Protein AF-A0A0H3I326-F1 (afdb_monomer_lite)

pLDDT: mean 74.49, std 17.17, range [36.66, 93.69]

Organism: Pectobacterium parmentieri (NCBI:txid1905730)

Secondary structure (DSSP, 8-state):
------------PPPPEEEPPHHHHHHHHTGGGGGGS-HHHHHHHHHHHHHHHHS--EEESHHHHHHHHT-SSS---HHHHHHHHHHHHHHHHHHH-TTTBSS-HHHHHHHHHHHS-TTS-GGGHHHHHHHHHHHHHHHHHHTS--SSPPPP-

Structure (mmCIF, N/CA/C/O backbone):
data_AF-A0A0H3I326-F1
#
_entry.id   AF-A0A0H3I326-F1
#
loop_
_atom_site.group_PDB
_atom_site.id
_atom_site.type_symbol
_atom_site.label_atom_id
_atom_site.label_alt_id
_atom_site.label_comp_id
_atom_site.label_asym_id
_atom_site.label_entity_id
_atom_site.label_seq_id
_atom_site.pdbx_PDB_ins_code
_atom_site.Cartn_x
_atom_site.Cartn_y
_atom_site.Cartn_z
_atom_site.occupancy
_atom_site.B_iso_or_equiv
_atom_site.auth_seq_id
_atom_site.auth_comp_id
_atom_site.auth_asym_id
_atom_site.auth_atom_id
_atom_site.pdbx_PDB_model_num
ATOM 1 N N . MET A 1 1 ? -55.275 8.282 -4.262 1.00 48.12 1 MET A N 1
ATOM 2 C CA . MET A 1 1 ? -54.149 7.393 -3.901 1.00 48.12 1 MET A CA 1
ATOM 3 C C . MET A 1 1 ? -54.121 6.250 -4.900 1.00 48.12 1 MET A C 1
ATOM 5 O O . MET A 1 1 ? -55.183 5.712 -5.186 1.00 48.12 1 MET A O 1
ATOM 9 N N . PRO A 1 2 ? -52.964 6.011 -5.528 1.00 40.78 2 PRO A N 1
ATOM 10 C CA . PRO A 1 2 ? -52.081 4.961 -5.030 1.00 40.78 2 PRO A CA 1
ATOM 11 C C . PRO A 1 2 ? -50.661 5.479 -4.768 1.00 40.78 2 PRO A C 1
ATOM 13 O O . PRO A 1 2 ? -50.150 6.353 -5.468 1.00 40.78 2 PRO A O 1
ATOM 16 N N . SER A 1 3 ? -50.063 4.958 -3.703 1.00 46.06 3 SER A N 1
ATOM 17 C CA . SER A 1 3 ? -48.690 5.180 -3.264 1.00 46.06 3 SER A CA 1
ATOM 18 C C . SER A 1 3 ? -47.714 4.611 -4.290 1.00 46.06 3 SER A C 1
ATOM 20 O O . SER A 1 3 ? -47.563 3.402 -4.446 1.00 46.06 3 SER A O 1
ATOM 22 N N . ASN A 1 4 ? -47.046 5.513 -5.004 1.00 43.56 4 ASN A N 1
ATOM 23 C CA . ASN A 1 4 ? -45.909 5.202 -5.859 1.00 43.56 4 ASN A CA 1
ATOM 24 C C . ASN A 1 4 ? -44.658 5.109 -4.971 1.00 43.56 4 ASN A C 1
ATOM 26 O O . ASN A 1 4 ? -43.776 5.965 -5.038 1.00 43.56 4 ASN A O 1
ATOM 30 N N . ASP A 1 5 ? -44.587 4.076 -4.127 1.00 43.69 5 ASP A N 1
ATOM 31 C CA . ASP A 1 5 ? -43.340 3.675 -3.469 1.00 43.69 5 ASP A CA 1
ATOM 32 C C . ASP A 1 5 ? -42.422 3.073 -4.534 1.00 43.69 5 ASP A C 1
ATOM 34 O O . ASP A 1 5 ? -42.255 1.861 -4.695 1.00 43.69 5 ASP A O 1
ATOM 38 N N . ARG A 1 6 ? -41.849 3.968 -5.342 1.00 44.53 6 ARG A N 1
ATOM 39 C CA . ARG A 1 6 ? -40.716 3.663 -6.196 1.00 44.53 6 ARG A CA 1
ATOM 40 C C . ARG A 1 6 ? -39.591 3.259 -5.265 1.00 44.53 6 ARG A C 1
ATOM 42 O O . ARG A 1 6 ? -38.954 4.115 -4.669 1.00 44.53 6 ARG A O 1
ATOM 49 N N . ASN A 1 7 ? -39.393 1.949 -5.173 1.00 43.44 7 ASN A N 1
ATOM 50 C CA . ASN A 1 7 ? -38.146 1.253 -4.890 1.00 43.44 7 ASN A CA 1
ATOM 51 C C . ASN A 1 7 ? -36.938 2.133 -5.270 1.00 43.44 7 ASN A C 1
ATOM 53 O O . ASN A 1 7 ? -36.434 2.080 -6.397 1.00 43.44 7 ASN A O 1
ATOM 57 N N . ILE A 1 8 ? -36.492 2.986 -4.344 1.00 47.84 8 ILE A N 1
ATOM 58 C CA . ILE A 1 8 ? -35.212 3.666 -4.460 1.00 47.84 8 ILE A CA 1
ATOM 59 C C . ILE A 1 8 ? -34.222 2.542 -4.221 1.00 47.84 8 ILE A C 1
ATOM 61 O O . ILE A 1 8 ? -33.950 2.166 -3.084 1.00 47.84 8 ILE A O 1
ATOM 65 N N . LYS A 1 9 ? -33.749 1.930 -5.312 1.00 42.34 9 LYS A N 1
ATOM 66 C CA . LYS A 1 9 ? -32.541 1.113 -5.287 1.00 42.34 9 LYS A CA 1
ATOM 67 C C . LYS A 1 9 ? -31.522 1.944 -4.518 1.00 42.34 9 LYS A C 1
ATOM 69 O O . LYS A 1 9 ? -31.109 2.981 -5.033 1.00 42.34 9 LYS A O 1
ATOM 74 N N . ASN A 1 10 ? -31.179 1.526 -3.299 1.00 41.28 10 ASN A N 1
ATOM 75 C CA . ASN A 1 10 ? -30.030 2.043 -2.570 1.00 41.28 10 ASN A CA 1
ATOM 76 C C . ASN A 1 10 ? -28.830 1.828 -3.492 1.00 41.28 10 ASN A C 1
ATOM 78 O O . ASN A 1 10 ? -28.252 0.744 -3.549 1.00 41.28 10 ASN A O 1
ATOM 82 N N . GLN A 1 11 ? -28.528 2.833 -4.311 1.00 46.00 11 GLN A N 1
ATOM 83 C CA . GLN A 1 11 ? -27.289 2.907 -5.049 1.00 46.00 11 GLN A CA 1
ATOM 84 C C . GLN A 1 11 ? -26.238 3.055 -3.961 1.00 46.00 11 GLN A C 1
ATOM 86 O O . GLN A 1 11 ? -26.090 4.127 -3.382 1.00 46.00 11 GLN A O 1
ATOM 91 N N . TYR A 1 12 ? -25.604 1.941 -3.599 1.00 53.94 12 TYR A N 1
ATOM 92 C CA . TYR A 1 12 ? -24.455 1.947 -2.711 1.00 53.94 12 TYR A CA 1
ATOM 93 C C . TYR A 1 12 ? -23.429 2.882 -3.342 1.00 53.94 12 TYR A C 1
ATOM 95 O O . TYR A 1 12 ? -22.811 2.540 -4.351 1.00 53.94 12 TYR A O 1
ATOM 103 N N . LEU A 1 13 ? -23.314 4.093 -2.796 1.00 56.84 13 LEU A N 1
ATOM 104 C CA . LEU A 1 13 ? -22.282 5.024 -3.215 1.00 56.84 13 LEU A CA 1
ATOM 105 C C . LEU A 1 13 ? -20.934 4.312 -3.031 1.00 56.84 13 LEU A C 1
ATOM 107 O O . LEU A 1 13 ? -20.718 3.699 -1.978 1.00 56.84 13 LEU A O 1
ATOM 111 N N . PRO A 1 14 ? -20.051 4.330 -4.045 1.00 68.75 14 PRO A N 1
ATOM 112 C CA . PRO A 1 14 ? -18.740 3.720 -3.917 1.00 68.75 14 PRO A CA 1
ATOM 113 C C . PRO A 1 14 ? -18.020 4.333 -2.715 1.00 68.75 14 PRO A C 1
ATOM 115 O O . PRO A 1 14 ? -17.986 5.555 -2.552 1.00 68.75 14 PRO A O 1
ATOM 118 N N . ARG A 1 15 ? -17.475 3.471 -1.851 1.00 82.00 15 ARG A N 1
ATOM 119 C CA . ARG A 1 15 ? -16.672 3.910 -0.708 1.00 82.00 15 ARG A CA 1
ATOM 120 C C . ARG A 1 15 ? -15.483 4.733 -1.220 1.00 82.00 15 ARG A C 1
ATOM 122 O O . ARG A 1 15 ? -14.804 4.248 -2.129 1.00 82.00 15 ARG A O 1
ATOM 129 N N . PRO A 1 16 ? -15.208 5.924 -0.662 1.00 86.38 16 PRO A N 1
ATOM 130 C CA . PRO A 1 16 ? -14.030 6.703 -1.025 1.00 86.38 16 PRO A CA 1
ATOM 131 C C . PRO A 1 16 ? -12.743 5.884 -0.873 1.00 86.38 16 PRO A C 1
ATOM 133 O O . PRO A 1 16 ? -12.598 5.114 0.081 1.00 86.38 16 PRO A O 1
ATOM 136 N N . ILE A 1 17 ? -11.819 6.068 -1.818 1.00 87.81 17 ILE A N 1
ATOM 137 C CA . ILE A 1 17 ? -10.507 5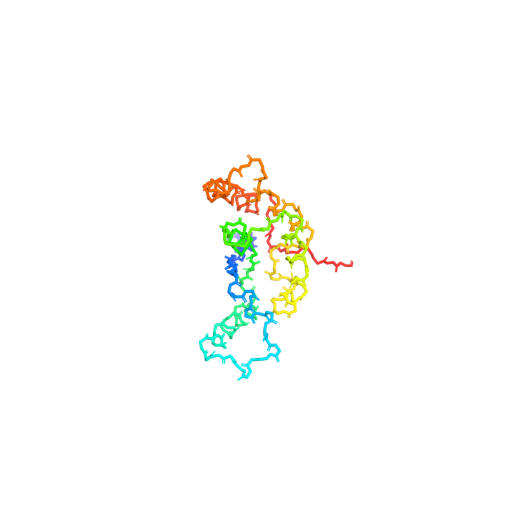.417 -1.829 1.00 87.81 17 ILE A CA 1
ATOM 138 C C . ILE A 1 17 ? -9.478 6.372 -1.225 1.00 87.81 17 ILE A C 1
ATOM 140 O O . ILE A 1 17 ? -9.334 7.511 -1.664 1.00 87.81 17 ILE A O 1
ATOM 144 N N . VAL A 1 18 ? -8.760 5.883 -0.224 1.00 90.00 18 VAL A N 1
ATOM 145 C CA . VAL A 1 18 ? -7.628 6.533 0.426 1.00 90.00 18 VAL A CA 1
ATOM 146 C C . VAL A 1 18 ? -6.363 5.956 -0.186 1.00 90.00 18 VAL A C 1
ATOM 148 O O . VAL A 1 18 ? -6.165 4.741 -0.190 1.00 90.00 18 VAL A O 1
ATOM 151 N N . LEU A 1 19 ? -5.510 6.823 -0.717 1.00 90.94 19 LEU A N 1
ATOM 152 C CA . LEU A 1 19 ? -4.221 6.416 -1.257 1.00 90.94 19 LEU A CA 1
ATOM 153 C C . LEU A 1 19 ? -3.205 6.311 -0.117 1.00 90.94 19 LEU A C 1
ATOM 155 O O . LEU A 1 19 ? -3.052 7.253 0.659 1.00 90.94 19 LEU A O 1
ATOM 159 N N . LEU A 1 20 ? -2.535 5.167 -0.009 1.00 91.81 20 LEU A N 1
ATOM 160 C CA . LEU A 1 20 ? -1.484 4.945 0.979 1.00 91.81 20 LEU A CA 1
ATOM 161 C C . LEU A 1 20 ? -0.138 5.374 0.401 1.00 91.81 20 LEU A C 1
ATOM 163 O O . LEU A 1 20 ? 0.255 4.895 -0.663 1.00 91.81 20 LEU A O 1
ATOM 167 N N . ASP A 1 21 ? 0.551 6.256 1.117 1.00 89.19 21 ASP A N 1
ATOM 168 C CA . ASP A 1 21 ? 1.935 6.635 0.833 1.00 89.19 21 ASP A CA 1
ATOM 169 C C . ASP A 1 21 ? 2.927 5.590 1.392 1.00 89.19 21 ASP A C 1
ATOM 171 O O . ASP A 1 21 ? 2.590 4.747 2.238 1.00 89.19 21 ASP A O 1
ATOM 175 N N . ILE A 1 22 ? 4.171 5.623 0.910 1.00 88.31 22 ILE A N 1
ATOM 176 C CA . ILE A 1 22 ? 5.225 4.680 1.306 1.00 88.31 22 ILE A CA 1
ATOM 177 C C . ILE A 1 22 ? 5.578 4.781 2.800 1.00 88.31 22 ILE A C 1
ATOM 179 O O . ILE A 1 22 ? 5.957 3.784 3.428 1.00 88.31 22 ILE A O 1
ATOM 183 N N . CYS A 1 23 ? 5.416 5.962 3.402 1.00 87.81 23 CYS A N 1
ATOM 184 C CA . CYS A 1 23 ? 5.671 6.193 4.822 1.00 87.81 23 CYS A CA 1
ATOM 185 C C . CYS A 1 23 ? 4.639 5.466 5.691 1.00 87.81 23 CYS A C 1
ATOM 187 O O . CYS A 1 23 ? 5.015 4.786 6.646 1.00 87.81 23 CYS A O 1
ATOM 189 N N . ILE A 1 24 ? 3.355 5.536 5.336 1.00 88.44 24 ILE A N 1
ATOM 190 C CA . ILE A 1 24 ? 2.264 4.833 6.012 1.00 88.44 24 ILE A CA 1
ATOM 191 C C . ILE A 1 24 ? 2.470 3.322 5.914 1.00 88.44 24 ILE A C 1
ATOM 193 O O . ILE A 1 24 ? 2.348 2.639 6.930 1.00 88.44 24 ILE A O 1
ATOM 197 N N . ILE A 1 25 ? 2.846 2.792 4.743 1.00 89.69 25 ILE A N 1
ATOM 198 C CA . ILE A 1 25 ? 3.163 1.360 4.608 1.00 89.69 25 ILE A CA 1
ATOM 199 C C . ILE A 1 25 ? 4.311 0.975 5.548 1.00 89.69 25 ILE A C 1
ATOM 201 O O . ILE A 1 25 ? 4.203 0.001 6.291 1.00 89.69 25 ILE A O 1
ATOM 205 N N . SER A 1 26 ? 5.385 1.768 5.583 1.00 88.88 26 SER A N 1
ATOM 206 C CA . SER A 1 26 ? 6.507 1.550 6.505 1.00 88.88 26 SER A CA 1
ATOM 207 C C . SER A 1 26 ? 6.069 1.573 7.977 1.00 88.88 26 SER A C 1
ATOM 209 O O . SER A 1 26 ? 6.519 0.753 8.783 1.00 88.88 26 SER A O 1
ATOM 211 N N . HIS A 1 27 ? 5.145 2.466 8.340 1.00 89.19 27 HIS A N 1
ATOM 212 C CA . HIS A 1 27 ? 4.586 2.537 9.687 1.00 89.19 27 HIS A CA 1
ATOM 213 C C . HIS A 1 27 ? 3.762 1.296 10.038 1.00 89.19 27 HIS A C 1
ATOM 215 O O . HIS A 1 27 ? 4.009 0.710 11.094 1.00 89.19 27 HIS A O 1
ATOM 221 N N . ILE A 1 28 ? 2.876 0.847 9.141 1.00 88.62 28 ILE A N 1
ATOM 222 C CA . ILE A 1 28 ? 2.079 -0.381 9.301 1.00 88.62 28 ILE A CA 1
ATOM 223 C C . ILE A 1 28 ? 2.993 -1.593 9.519 1.00 88.62 28 ILE A C 1
ATOM 225 O O . ILE A 1 28 ? 2.791 -2.363 10.453 1.00 88.62 28 ILE A O 1
ATOM 229 N N . LYS A 1 29 ? 4.062 -1.727 8.730 1.00 86.75 29 LYS A N 1
ATOM 230 C CA . LYS A 1 29 ? 5.043 -2.818 8.882 1.00 86.75 29 LYS A CA 1
ATOM 231 C C . LYS A 1 29 ? 5.764 -2.803 10.233 1.00 86.75 29 LYS A C 1
ATOM 233 O O . LYS A 1 29 ? 6.282 -3.819 10.685 1.00 86.75 29 LYS A O 1
ATOM 238 N N . SER A 1 30 ? 5.821 -1.644 10.888 1.00 81.06 30 SER A N 1
ATOM 239 C CA . SER A 1 30 ? 6.524 -1.454 12.160 1.00 81.06 30 SER A CA 1
ATOM 240 C C . SER A 1 30 ? 5.635 -1.553 13.404 1.00 81.06 30 SER A C 1
ATOM 242 O O . SER A 1 30 ? 6.116 -1.288 14.508 1.00 81.06 30 SER A O 1
ATOM 244 N N . ILE A 1 31 ? 4.364 -1.944 13.251 1.00 74.75 31 ILE A N 1
ATOM 245 C CA . ILE A 1 31 ? 3.364 -1.892 14.328 1.00 74.75 31 ILE A CA 1
ATOM 246 C C . ILE A 1 31 ? 3.713 -2.764 15.542 1.00 74.75 31 ILE A C 1
ATOM 248 O O . ILE A 1 31 ? 3.361 -2.422 16.665 1.00 74.75 31 ILE A O 1
ATOM 252 N N . GLY A 1 32 ? 4.480 -3.841 15.346 1.00 70.75 32 GLY A N 1
ATOM 253 C CA . GLY A 1 32 ? 4.951 -4.697 16.439 1.00 70.75 32 GLY A CA 1
ATOM 254 C C . GLY A 1 32 ? 5.914 -4.015 17.424 1.00 70.75 32 GLY A C 1
ATOM 255 O O . GLY A 1 32 ? 6.114 -4.541 18.510 1.00 70.75 32 GLY A O 1
ATOM 256 N N . ASN A 1 33 ? 6.476 -2.846 17.078 1.00 74.62 33 ASN A N 1
ATOM 257 C CA . ASN A 1 33 ? 7.465 -2.108 17.881 1.00 74.62 33 ASN A CA 1
ATOM 258 C C . ASN A 1 33 ? 7.027 -0.657 18.181 1.00 74.62 33 ASN A C 1
ATOM 260 O O . ASN A 1 33 ? 7.862 0.254 18.247 1.00 74.62 33 ASN A O 1
ATOM 264 N N . LEU A 1 34 ? 5.717 -0.425 18.330 1.00 66.50 34 LEU A N 1
ATOM 265 C CA . LEU A 1 34 ? 5.107 0.901 18.520 1.00 66.50 34 LEU A CA 1
ATOM 266 C C . LEU A 1 34 ? 5.684 1.704 19.694 1.00 66.50 34 LEU A C 1
ATOM 268 O O . LEU A 1 34 ? 5.805 2.918 19.574 1.00 66.50 34 LEU A O 1
ATOM 272 N N . GLU A 1 35 ? 6.107 1.048 20.779 1.00 64.94 35 GLU A N 1
ATOM 273 C CA . GLU A 1 35 ? 6.686 1.709 21.965 1.00 64.94 35 GLU A CA 1
ATOM 274 C C . GLU A 1 35 ? 7.949 2.531 21.650 1.00 64.94 35 GLU A C 1
ATOM 276 O O . GLU A 1 35 ? 8.301 3.449 22.384 1.00 64.94 35 GLU A O 1
ATOM 281 N N . SER A 1 36 ? 8.619 2.235 20.531 1.00 68.00 36 SER A N 1
ATOM 282 C CA . SER A 1 36 ? 9.811 2.958 20.068 1.00 68.00 36 SER A CA 1
ATOM 283 C C . SER A 1 36 ? 9.515 4.084 19.063 1.00 68.00 36 SER A C 1
ATOM 285 O O . SER A 1 36 ? 10.438 4.731 18.565 1.00 68.00 36 SER A O 1
ATOM 287 N N . LYS A 1 37 ? 8.242 4.307 18.708 1.00 72.25 37 LYS A N 1
ATOM 288 C CA . LYS A 1 37 ? 7.822 5.254 17.665 1.00 72.25 37 LYS A CA 1
ATOM 289 C C . LYS A 1 37 ? 7.344 6.570 18.282 1.00 72.25 37 LYS A C 1
ATOM 291 O O . LYS A 1 37 ? 6.725 6.590 19.336 1.00 72.25 37 LYS A O 1
ATOM 296 N N . GLY A 1 38 ? 7.627 7.687 17.609 1.00 81.62 38 GLY A N 1
ATOM 297 C CA . GLY A 1 38 ? 7.187 9.010 18.063 1.00 81.62 38 GLY A CA 1
ATOM 298 C C . GLY A 1 38 ? 5.662 9.166 18.037 1.00 81.62 38 GLY A C 1
ATOM 299 O O . GLY A 1 38 ? 4.994 8.584 17.182 1.00 81.62 38 GLY A O 1
ATOM 300 N N . GLU A 1 39 ? 5.124 10.009 18.924 1.00 85.75 39 GLU A N 1
ATOM 301 C CA . GLU A 1 39 ? 3.677 10.241 19.103 1.00 85.75 39 GLU A CA 1
ATOM 302 C C . GLU A 1 39 ? 2.936 10.555 17.794 1.00 85.75 39 GLU A C 1
ATOM 304 O O . GLU A 1 39 ? 1.814 10.103 17.585 1.00 85.75 39 GLU A O 1
ATOM 309 N N . ALA A 1 40 ? 3.578 11.279 16.872 1.00 85.06 40 ALA A N 1
ATOM 310 C CA . ALA A 1 40 ? 2.995 11.617 15.575 1.00 85.06 40 ALA A CA 1
ATOM 311 C C . ALA A 1 40 ? 2.699 10.383 14.699 1.00 85.06 40 ALA A C 1
ATOM 313 O O . ALA A 1 40 ? 1.690 10.356 13.996 1.00 85.06 40 ALA A O 1
ATOM 314 N N . ILE A 1 41 ? 3.558 9.358 14.747 1.00 85.69 41 ILE A N 1
ATOM 315 C CA . ILE A 1 41 ? 3.375 8.110 13.988 1.00 85.69 41 ILE A CA 1
ATOM 316 C C . ILE A 1 41 ? 2.241 7.295 14.605 1.00 85.69 41 ILE A C 1
ATOM 318 O O . ILE A 1 41 ? 1.387 6.793 13.878 1.00 85.69 41 ILE A O 1
ATOM 322 N N . ILE A 1 42 ? 2.222 7.204 15.938 1.00 86.38 42 ILE A N 1
ATOM 323 C CA . ILE A 1 42 ? 1.177 6.499 16.688 1.00 86.38 42 ILE A CA 1
ATOM 324 C C . ILE A 1 42 ? -0.183 7.115 16.360 1.00 86.38 42 ILE A C 1
ATOM 326 O O . ILE A 1 42 ? -1.067 6.416 15.876 1.00 86.38 42 ILE A O 1
ATOM 330 N N . LYS A 1 43 ? -0.303 8.443 16.477 1.00 88.94 43 LYS A N 1
ATOM 331 C CA . LYS A 1 43 ? -1.535 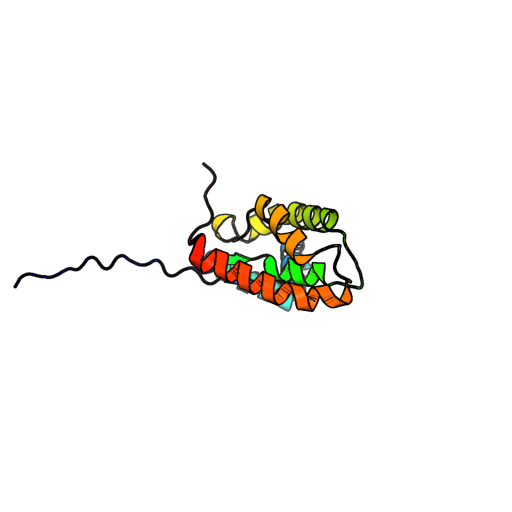9.167 16.153 1.00 88.94 43 LYS A CA 1
ATOM 332 C C . LYS A 1 43 ? -2.012 8.902 14.723 1.00 88.94 43 LYS A C 1
ATOM 334 O O . LYS A 1 43 ? -3.197 8.688 14.500 1.00 88.94 43 LYS A O 1
ATOM 339 N N . ARG A 1 44 ? -1.102 8.894 13.743 1.00 87.75 44 ARG A N 1
ATOM 340 C CA . ARG A 1 44 ? -1.464 8.653 12.338 1.00 87.75 44 ARG A CA 1
ATOM 341 C C . ARG A 1 44 ? -1.920 7.212 12.088 1.00 87.75 44 ARG A C 1
ATOM 343 O O . ARG A 1 44 ? -2.817 6.993 11.278 1.00 87.75 44 ARG A O 1
ATOM 350 N N . LEU A 1 45 ? -1.333 6.235 12.779 1.00 90.12 45 LEU A N 1
ATOM 351 C CA . LEU A 1 45 ? -1.797 4.845 12.741 1.00 90.12 45 LEU A CA 1
ATOM 352 C C . LEU A 1 45 ? -3.149 4.673 13.446 1.00 90.12 45 LEU A C 1
ATOM 354 O O . LEU A 1 45 ? -3.978 3.906 12.959 1.00 90.12 45 LEU A O 1
ATOM 358 N N . ASP A 1 46 ? -3.399 5.410 14.529 1.00 90.31 46 ASP A N 1
ATOM 359 C CA . ASP A 1 46 ? -4.695 5.428 15.211 1.00 90.31 46 ASP A CA 1
ATOM 360 C C . ASP A 1 46 ? -5.789 6.017 14.313 1.00 90.31 46 ASP A C 1
ATOM 362 O O . ASP A 1 46 ? -6.821 5.377 14.112 1.00 90.31 46 ASP A O 1
ATOM 366 N N . GLU A 1 47 ? -5.537 7.169 13.681 1.00 91.00 47 GLU A N 1
ATOM 367 C CA . GLU A 1 47 ? -6.440 7.774 12.689 1.00 91.00 47 GLU A CA 1
ATOM 368 C C . GLU A 1 47 ? -6.748 6.785 11.550 1.00 91.00 47 GLU A C 1
ATOM 370 O O . GLU A 1 47 ? -7.905 6.583 11.174 1.00 91.00 47 GLU A O 1
ATOM 375 N N . LEU A 1 48 ? -5.726 6.092 11.036 1.00 91.88 48 LEU A N 1
ATOM 376 C CA . LEU A 1 48 ? -5.903 5.080 9.996 1.00 91.88 48 LEU A CA 1
ATOM 377 C C . LEU A 1 48 ? -6.718 3.873 10.495 1.00 91.88 48 LEU A C 1
ATOM 379 O O . LEU A 1 48 ? -7.586 3.372 9.778 1.00 91.88 48 LEU A O 1
ATOM 383 N N . SER A 1 49 ? -6.491 3.436 11.735 1.00 92.06 49 SER A N 1
ATOM 384 C CA . SER A 1 49 ? -7.249 2.365 12.393 1.00 92.06 49 SER A CA 1
ATOM 385 C C . SER A 1 49 ? -8.727 2.733 12.549 1.00 92.06 49 SER A C 1
ATOM 387 O O . SER A 1 49 ? -9.606 1.908 12.293 1.00 92.06 49 SER A O 1
ATOM 389 N N . GLU A 1 50 ? -9.035 3.981 12.906 1.00 93.69 50 GLU A N 1
ATOM 390 C CA . GLU A 1 50 ? -10.410 4.484 12.963 1.00 93.69 50 GLU A CA 1
ATOM 391 C C . GLU A 1 50 ? -11.078 4.474 11.583 1.00 93.69 50 GLU A C 1
ATOM 393 O O . GLU A 1 50 ? -12.222 4.024 11.447 1.00 93.69 50 GLU A O 1
ATOM 398 N N . MET A 1 51 ? -10.358 4.890 10.535 1.00 92.75 51 MET A N 1
ATOM 399 C CA . MET A 1 51 ? -10.860 4.835 9.159 1.00 92.75 51 MET A CA 1
ATOM 400 C C . MET A 1 51 ? -11.177 3.400 8.730 1.00 92.75 51 MET A C 1
ATOM 402 O O . MET A 1 51 ? -12.253 3.159 8.173 1.00 92.75 51 MET A O 1
ATOM 406 N N . VAL A 1 52 ? -10.292 2.447 9.035 1.00 91.38 52 VAL A N 1
ATOM 407 C CA . VAL A 1 52 ? -10.493 1.012 8.780 1.00 91.38 52 VAL A CA 1
ATOM 408 C C . VAL A 1 52 ? -11.740 0.500 9.505 1.00 91.38 52 VAL A C 1
ATOM 410 O O . VAL A 1 52 ? -12.638 -0.060 8.871 1.00 91.38 52 VAL A O 1
ATOM 413 N N . LYS A 1 53 ? -11.843 0.746 10.819 1.00 90.88 53 LYS A N 1
ATOM 414 C CA . LYS A 1 53 ? -12.968 0.295 11.661 1.00 90.88 53 LYS A CA 1
ATOM 415 C C . LYS A 1 53 ? -14.303 0.901 11.241 1.00 90.88 53 LYS A C 1
ATOM 417 O O . LYS A 1 53 ? -15.337 0.256 11.390 1.00 90.88 53 LYS A O 1
ATOM 422 N N . SER A 1 54 ? -14.297 2.116 10.690 1.00 89.88 54 SER A N 1
ATOM 423 C CA . SER A 1 54 ? -15.518 2.766 10.208 1.00 89.88 54 SER A CA 1
ATOM 424 C C . SER A 1 54 ? -16.182 2.015 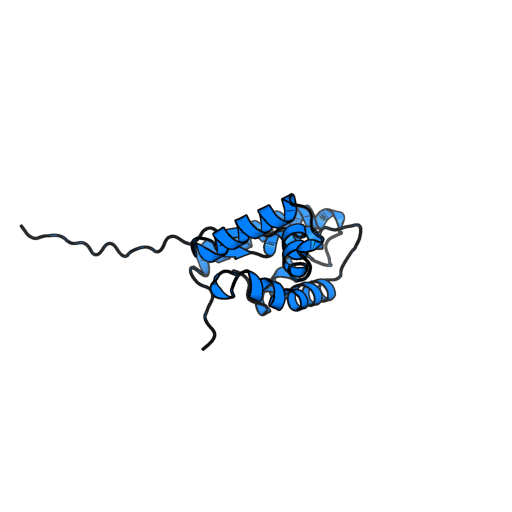9.047 1.00 89.88 54 SER A C 1
ATOM 426 O O . SER A 1 54 ? -17.371 2.210 8.797 1.00 89.88 54 SER A O 1
ATOM 428 N N . GLY A 1 55 ? -15.414 1.217 8.290 1.00 86.00 55 GLY A N 1
ATOM 429 C CA . GLY A 1 55 ? -15.869 0.521 7.085 1.00 86.00 55 GLY A CA 1
ATOM 430 C C . GLY A 1 55 ? -16.251 1.441 5.918 1.00 86.00 55 GLY A C 1
ATOM 431 O O . GLY A 1 55 ? -16.633 0.945 4.857 1.00 86.00 55 GLY A O 1
ATOM 432 N N . LYS A 1 56 ? -16.141 2.768 6.083 1.00 88.19 56 LYS A N 1
ATOM 433 C CA . LYS A 1 56 ? -16.556 3.782 5.099 1.00 88.19 56 LYS A CA 1
ATOM 434 C C . LYS A 1 56 ? -15.554 3.973 3.967 1.00 88.19 56 LYS A C 1
ATOM 436 O O . LYS A 1 56 ? -15.944 4.464 2.915 1.00 88.19 56 LYS A O 1
ATOM 441 N N . TYR A 1 57 ? -14.300 3.581 4.170 1.00 89.94 57 TYR A N 1
ATOM 442 C CA . TYR A 1 57 ? -13.201 3.821 3.238 1.00 89.94 57 TYR A CA 1
ATOM 443 C C . TYR A 1 57 ? -12.685 2.521 2.627 1.00 89.94 57 TYR A C 1
ATOM 445 O O . TYR A 1 57 ? -12.843 1.434 3.187 1.00 89.94 57 TYR A O 1
ATOM 453 N N . ARG A 1 58 ? -12.056 2.658 1.464 1.00 91.56 58 ARG A N 1
ATOM 454 C CA . ARG A 1 58 ? -11.158 1.663 0.880 1.00 91.56 58 ARG A CA 1
ATOM 455 C C . ARG A 1 58 ? -9.758 2.242 0.806 1.00 91.56 58 ARG A C 1
ATOM 457 O O . ARG A 1 58 ? -9.606 3.457 0.782 1.00 91.56 58 ARG A O 1
ATOM 464 N N . PHE A 1 59 ? -8.758 1.383 0.728 1.00 92.94 59 PHE A N 1
ATOM 465 C CA . PHE A 1 59 ? -7.356 1.771 0.693 1.00 92.94 59 PHE A CA 1
ATOM 466 C C . PHE A 1 59 ? -6.706 1.248 -0.576 1.00 92.94 59 PHE A C 1
ATOM 468 O O . PHE A 1 59 ? -7.030 0.147 -1.017 1.00 92.94 59 PHE A O 1
ATOM 475 N N . SER A 1 60 ? -5.821 2.045 -1.162 1.00 90.38 60 SER A N 1
ATOM 476 C CA . SER A 1 60 ? -5.116 1.709 -2.394 1.00 90.38 60 SER A CA 1
ATOM 477 C C . SER A 1 60 ? -3.612 1.872 -2.224 1.00 90.38 60 SER A C 1
ATOM 479 O O . SER A 1 60 ? -3.150 2.868 -1.663 1.00 90.38 60 SER A O 1
ATOM 481 N N . LEU A 1 61 ? -2.858 0.904 -2.745 1.00 91.31 61 LEU A N 1
ATOM 482 C CA . LEU A 1 61 ? -1.390 0.920 -2.783 1.00 91.31 61 LEU A CA 1
ATOM 483 C C . LEU A 1 61 ? -0.822 1.738 -3.950 1.00 91.31 61 LEU A C 1
ATOM 485 O O . LEU A 1 61 ? 0.394 1.857 -4.076 1.00 91.31 61 LEU A O 1
ATOM 489 N N . LEU A 1 62 ? -1.683 2.309 -4.797 1.00 87.75 62 LEU A N 1
ATOM 490 C CA . LEU A 1 62 ? -1.288 2.995 -6.026 1.00 87.75 62 LEU A CA 1
ATOM 491 C C . LEU A 1 62 ? -0.247 4.098 -5.787 1.00 87.75 62 LEU A C 1
ATOM 493 O O . LEU A 1 62 ? 0.751 4.155 -6.498 1.00 87.75 62 LEU A O 1
ATOM 497 N N . MET A 1 63 ? -0.455 4.947 -4.778 1.00 86.75 63 MET A N 1
ATOM 498 C CA . MET A 1 63 ? 0.469 6.048 -4.489 1.00 86.75 63 MET A CA 1
ATOM 499 C C . MET A 1 63 ? 1.837 5.530 -4.049 1.00 86.75 63 MET A C 1
ATOM 501 O O . MET A 1 63 ? 2.842 5.947 -4.611 1.00 86.75 63 MET A O 1
ATOM 505 N N . ALA A 1 64 ? 1.889 4.563 -3.134 1.00 90.12 64 ALA A N 1
ATOM 506 C CA . ALA A 1 64 ? 3.148 3.949 -2.731 1.00 90.12 64 ALA A CA 1
ATOM 507 C C . ALA A 1 64 ? 3.886 3.268 -3.897 1.00 90.12 64 ALA A C 1
ATOM 509 O O . ALA A 1 64 ? 5.114 3.331 -3.957 1.00 90.12 64 ALA A O 1
ATOM 510 N N . ILE A 1 65 ? 3.163 2.626 -4.825 1.00 88.00 65 ILE A N 1
ATOM 511 C CA . ILE A 1 65 ? 3.757 2.036 -6.035 1.00 88.00 65 ILE A CA 1
ATOM 512 C C . ILE A 1 65 ? 4.391 3.130 -6.899 1.00 88.00 65 ILE A C 1
ATOM 514 O O . ILE A 1 65 ? 5.529 2.972 -7.333 1.00 88.00 65 ILE A O 1
ATOM 518 N N . ILE A 1 66 ? 3.691 4.248 -7.110 1.00 83.94 66 ILE A N 1
ATOM 519 C CA . ILE A 1 66 ? 4.208 5.390 -7.876 1.00 83.94 66 ILE A CA 1
ATOM 520 C C . ILE A 1 66 ? 5.438 5.981 -7.184 1.00 83.94 66 ILE A C 1
ATOM 522 O O . ILE A 1 66 ? 6.495 6.063 -7.802 1.00 83.94 66 ILE A O 1
ATOM 526 N N . GLU A 1 67 ? 5.336 6.322 -5.897 1.00 84.44 67 GLU A N 1
ATOM 527 C CA . GLU A 1 67 ? 6.432 6.905 -5.113 1.00 84.44 67 GLU A CA 1
ATOM 528 C C . GLU A 1 67 ? 7.682 6.028 -5.174 1.00 84.44 67 GLU A C 1
ATOM 530 O O . GLU A 1 67 ? 8.775 6.516 -5.464 1.00 84.44 67 GLU A O 1
ATOM 535 N N . ARG A 1 68 ? 7.516 4.713 -4.983 1.00 85.50 68 ARG A N 1
ATOM 536 C CA . ARG A 1 68 ? 8.627 3.766 -5.055 1.00 85.50 68 ARG A CA 1
ATOM 537 C C . ARG A 1 68 ? 9.149 3.589 -6.479 1.00 85.50 68 ARG A C 1
ATOM 539 O O . ARG A 1 68 ? 10.349 3.402 -6.654 1.00 85.50 68 ARG A O 1
ATOM 546 N N . GLY A 1 69 ? 8.273 3.617 -7.482 1.00 81.00 69 GLY A N 1
ATOM 547 C CA . GLY A 1 69 ? 8.625 3.457 -8.895 1.00 81.00 69 GLY A CA 1
ATOM 548 C C . GLY A 1 69 ? 9.388 4.648 -9.463 1.00 81.00 69 GLY A C 1
ATOM 549 O O . GLY A 1 69 ? 10.184 4.483 -10.386 1.00 81.00 69 GLY A O 1
ATOM 550 N N . THR A 1 70 ? 9.185 5.825 -8.874 1.00 76.06 70 THR A N 1
ATOM 551 C CA . THR A 1 70 ? 9.865 7.077 -9.231 1.00 76.06 70 THR A CA 1
ATOM 552 C C . THR A 1 70 ? 11.066 7.413 -8.338 1.00 76.06 70 THR A C 1
ATOM 554 O O . THR A 1 70 ? 11.686 8.460 -8.519 1.00 76.06 70 THR A O 1
ATOM 557 N N . ASP A 1 71 ? 11.422 6.549 -7.381 1.00 79.06 71 ASP A N 1
ATOM 558 C CA . ASP A 1 71 ? 12.595 6.746 -6.523 1.00 79.06 71 ASP A CA 1
ATOM 559 C C . ASP A 1 71 ? 13.893 6.533 -7.319 1.00 79.06 71 ASP A C 1
ATOM 561 O O . ASP A 1 71 ? 14.371 5.414 -7.516 1.00 79.06 71 ASP A O 1
ATOM 565 N N . TYR A 1 72 ? 14.488 7.641 -7.758 1.00 72.38 72 TYR A N 1
ATOM 566 C CA . TYR A 1 72 ? 15.744 7.658 -8.507 1.00 72.38 72 TYR A CA 1
ATOM 567 C C . TYR A 1 72 ? 16.976 7.343 -7.645 1.00 72.38 72 TYR A C 1
ATOM 569 O O . TYR A 1 72 ? 18.053 7.099 -8.187 1.00 72.38 72 TYR A O 1
ATOM 577 N N . THR A 1 73 ? 16.849 7.350 -6.314 1.00 74.44 73 THR A N 1
ATOM 578 C CA . THR A 1 73 ? 17.966 7.052 -5.403 1.00 74.44 73 THR A CA 1
ATOM 579 C C . THR A 1 73 ? 18.122 5.556 -5.151 1.00 74.44 73 THR A C 1
ATOM 581 O O . THR A 1 73 ? 19.241 5.079 -4.977 1.00 74.44 73 THR A O 1
ATOM 584 N N . ASN A 1 74 ? 17.019 4.801 -5.180 1.00 78.44 74 ASN A N 1
ATOM 585 C CA . ASN A 1 74 ? 16.994 3.352 -4.980 1.00 78.44 74 ASN A CA 1
ATOM 586 C C . ASN A 1 74 ? 16.183 2.674 -6.085 1.00 78.44 74 ASN A C 1
ATOM 588 O O . ASN A 1 74 ? 15.091 2.152 -5.850 1.00 78.44 74 ASN A O 1
ATOM 592 N N . VAL A 1 75 ? 16.741 2.680 -7.293 1.00 77.94 75 VAL A N 1
ATOM 593 C CA . VAL A 1 75 ? 16.081 2.138 -8.480 1.00 77.94 75 VAL A CA 1
ATOM 594 C C . VAL A 1 75 ? 15.820 0.640 -8.319 1.00 77.94 75 VAL A C 1
ATOM 596 O O . VAL A 1 75 ? 16.734 -0.156 -8.090 1.00 77.94 75 VAL A O 1
ATOM 599 N N . LEU A 1 76 ? 14.556 0.254 -8.475 1.00 82.25 76 LEU A N 1
ATOM 600 C CA . LEU A 1 76 ? 14.121 -1.137 -8.519 1.00 82.25 76 LEU A CA 1
ATOM 601 C C . LEU A 1 76 ? 13.735 -1.514 -9.948 1.00 82.25 76 LEU A C 1
ATOM 603 O O . LEU A 1 76 ? 13.218 -0.692 -10.702 1.00 82.25 76 LEU A O 1
ATOM 607 N N . ASP A 1 77 ? 13.968 -2.773 -10.307 1.00 85.19 77 ASP A N 1
ATOM 608 C CA . ASP A 1 77 ? 13.317 -3.373 -11.467 1.00 85.19 77 ASP A CA 1
ATOM 609 C C . ASP A 1 77 ? 11.885 -3.809 -11.108 1.00 85.19 77 ASP A C 1
ATOM 611 O O . ASP A 1 77 ? 11.517 -3.925 -9.933 1.00 85.19 77 ASP A O 1
ATOM 615 N N . THR A 1 78 ? 11.067 -4.027 -12.137 1.00 85.56 78 THR A N 1
ATOM 616 C CA . THR A 1 78 ? 9.651 -4.390 -12.003 1.00 85.56 78 THR A CA 1
ATOM 617 C C . THR A 1 78 ? 9.445 -5.618 -11.123 1.00 85.56 78 THR A C 1
ATOM 619 O O . THR A 1 78 ? 8.567 -5.613 -10.261 1.00 85.56 78 THR A O 1
ATOM 622 N N . GLN A 1 79 ? 10.275 -6.651 -11.292 1.00 88.69 79 GLN A N 1
ATOM 623 C CA . GLN A 1 79 ? 10.130 -7.897 -10.544 1.00 88.69 79 GLN A CA 1
ATOM 624 C C . GLN A 1 79 ? 10.409 -7.686 -9.054 1.00 88.69 79 GLN A C 1
ATOM 626 O O . GLN A 1 79 ? 9.603 -8.090 -8.220 1.00 88.69 79 GLN A O 1
ATOM 631 N N . LYS A 1 80 ? 11.485 -6.972 -8.705 1.00 89.88 80 LYS A N 1
ATOM 632 C CA . LYS A 1 80 ? 11.787 -6.638 -7.306 1.00 89.88 80 LYS A CA 1
ATOM 633 C C . LYS A 1 80 ? 10.689 -5.807 -6.660 1.00 89.88 80 LYS A C 1
ATOM 635 O O . LYS A 1 80 ? 10.404 -6.001 -5.481 1.00 89.88 80 LYS A O 1
ATOM 640 N N . MET A 1 81 ? 10.076 -4.880 -7.397 1.00 89.56 81 MET A N 1
ATOM 641 C CA . MET A 1 81 ? 8.965 -4.103 -6.853 1.00 89.56 81 MET A CA 1
ATOM 642 C C . MET A 1 81 ? 7.749 -4.991 -6.571 1.00 89.56 81 MET A C 1
ATOM 644 O O . MET A 1 81 ? 7.179 -4.897 -5.485 1.00 89.56 81 MET A O 1
ATOM 648 N N . ILE A 1 82 ? 7.395 -5.889 -7.497 1.00 90.88 82 ILE A N 1
ATOM 649 C CA . ILE A 1 82 ? 6.329 -6.880 -7.288 1.00 90.88 82 ILE A CA 1
ATOM 650 C C . ILE A 1 82 ? 6.615 -7.717 -6.038 1.00 90.88 82 ILE A C 1
ATOM 652 O O . ILE A 1 82 ? 5.743 -7.840 -5.177 1.00 90.88 82 ILE A O 1
ATOM 656 N N . ASP A 1 83 ? 7.832 -8.243 -5.908 1.00 92.44 83 ASP A N 1
ATOM 657 C CA . ASP A 1 83 ? 8.214 -9.109 -4.791 1.00 92.44 83 ASP A CA 1
ATOM 658 C C . ASP A 1 83 ? 8.132 -8.374 -3.444 1.00 92.44 83 ASP A C 1
ATOM 660 O O . ASP A 1 83 ? 7.603 -8.921 -2.475 1.00 92.44 83 ASP A O 1
ATOM 664 N N . ILE A 1 84 ? 8.578 -7.112 -3.386 1.00 90.75 84 ILE A N 1
ATOM 665 C CA . ILE A 1 84 ? 8.476 -6.273 -2.181 1.00 90.75 84 ILE A CA 1
ATOM 666 C C . ILE A 1 84 ? 7.012 -6.052 -1.797 1.00 90.75 84 ILE A C 1
ATOM 668 O O . ILE A 1 84 ? 6.628 -6.343 -0.665 1.00 90.75 84 ILE A O 1
ATOM 672 N N . PHE A 1 85 ? 6.179 -5.574 -2.726 1.00 91.62 85 PHE A N 1
ATOM 673 C CA . PHE A 1 85 ? 4.782 -5.271 -2.408 1.00 91.62 85 PHE A CA 1
ATOM 674 C C . PHE A 1 85 ? 3.984 -6.528 -2.058 1.00 91.62 85 PHE A C 1
ATOM 676 O O . PHE A 1 85 ? 3.126 -6.471 -1.182 1.00 91.62 85 PHE A O 1
ATOM 683 N N . LYS A 1 86 ? 4.288 -7.676 -2.673 1.00 91.56 86 LYS A N 1
ATOM 684 C CA . LYS A 1 86 ? 3.694 -8.963 -2.293 1.00 91.56 86 LYS A CA 1
ATOM 685 C C . LYS A 1 86 ? 4.151 -9.446 -0.923 1.00 91.56 86 LYS A C 1
ATOM 687 O O . LYS A 1 86 ? 3.323 -9.942 -0.164 1.00 91.56 86 LYS A O 1
ATOM 692 N N . SER A 1 87 ? 5.436 -9.301 -0.601 1.00 90.75 87 SER A N 1
ATOM 693 C CA . SER A 1 87 ? 5.969 -9.645 0.722 1.00 90.75 87 SER A CA 1
ATOM 694 C C . SER A 1 87 ? 5.338 -8.789 1.820 1.00 90.75 87 SER A C 1
ATOM 696 O O . SER A 1 87 ? 5.058 -9.287 2.907 1.00 90.75 87 SER A O 1
ATOM 698 N N . ASP A 1 88 ? 5.099 -7.509 1.540 1.00 89.44 88 ASP A N 1
ATOM 699 C CA . ASP A 1 88 ? 4.492 -6.572 2.487 1.00 89.44 88 ASP A CA 1
ATOM 700 C C . ASP A 1 88 ? 2.969 -6.748 2.595 1.00 89.44 88 ASP A C 1
ATOM 702 O O . ASP A 1 88 ? 2.354 -6.350 3.588 1.00 89.44 88 ASP A O 1
ATOM 706 N N . TYR A 1 89 ? 2.354 -7.376 1.591 1.00 90.50 89 TYR A N 1
ATOM 707 C CA . TYR A 1 89 ? 0.907 -7.466 1.445 1.00 90.50 89 TYR A CA 1
ATOM 708 C C . TYR A 1 89 ? 0.212 -8.104 2.648 1.00 90.50 89 TYR A C 1
ATOM 710 O O . TYR A 1 89 ? -0.834 -7.615 3.069 1.00 90.50 89 TYR A O 1
ATOM 718 N N . SER A 1 90 ? 0.777 -9.168 3.231 1.00 87.88 90 SER A N 1
ATOM 719 C CA . SER A 1 90 ? 0.149 -9.839 4.377 1.00 87.88 90 SER A CA 1
ATOM 720 C C . SER A 1 90 ? 0.035 -8.905 5.581 1.00 87.88 90 SER A C 1
ATOM 722 O O . SER A 1 90 ? -1.038 -8.789 6.156 1.00 87.88 90 SER A O 1
ATOM 724 N N . GLN A 1 91 ? 1.095 -8.155 5.894 1.00 89.44 91 GLN A N 1
ATOM 725 C CA . GLN A 1 91 ? 1.109 -7.207 7.015 1.00 89.44 91 GLN A CA 1
ATOM 726 C C . GLN A 1 91 ? 0.138 -6.043 6.784 1.00 89.44 91 GLN A C 1
ATOM 728 O O . GLN A 1 91 ? -0.537 -5.587 7.707 1.00 89.44 91 GLN A O 1
ATOM 733 N N . ILE A 1 92 ? 0.038 -5.578 5.537 1.00 91.25 92 ILE A N 1
ATOM 734 C CA . ILE A 1 92 ? -0.917 -4.540 5.139 1.00 91.25 92 ILE A CA 1
ATOM 735 C C . ILE A 1 92 ? -2.356 -5.045 5.305 1.00 91.25 92 ILE A C 1
ATOM 737 O O . ILE A 1 92 ? -3.205 -4.328 5.836 1.00 91.25 92 ILE A O 1
ATOM 741 N N . VAL A 1 93 ? -2.638 -6.279 4.880 1.00 90.50 93 VAL A N 1
ATOM 742 C CA . VAL A 1 93 ? -3.955 -6.911 5.029 1.00 90.50 93 VAL A CA 1
ATOM 743 C C . VAL A 1 93 ? -4.304 -7.162 6.488 1.00 90.50 93 VAL A C 1
ATOM 745 O O . VAL A 1 93 ? -5.445 -6.906 6.868 1.00 90.50 93 VAL A O 1
ATOM 748 N N . ASP A 1 94 ? -3.354 -7.612 7.303 1.00 89.88 94 ASP A N 1
ATOM 749 C CA . ASP A 1 94 ? -3.567 -7.848 8.733 1.00 89.88 94 ASP A CA 1
ATOM 750 C C . ASP A 1 94 ? -3.998 -6.561 9.451 1.00 89.88 94 ASP A C 1
ATOM 752 O O . ASP A 1 94 ? -4.830 -6.596 10.358 1.00 89.88 94 ASP A O 1
ATOM 756 N N . PHE A 1 95 ? -3.487 -5.409 9.006 1.00 91.25 95 PHE A N 1
ATOM 757 C CA . PHE A 1 95 ? -3.849 -4.110 9.561 1.00 91.25 95 PHE A CA 1
ATOM 758 C C . PHE A 1 95 ? -5.147 -3.526 8.975 1.00 91.25 95 PHE A C 1
ATOM 760 O O . PHE A 1 95 ? -6.022 -3.080 9.717 1.00 91.25 95 PHE A O 1
ATOM 767 N N . LEU A 1 96 ? -5.290 -3.499 7.646 1.00 90.50 96 LEU A N 1
ATOM 768 C CA . LEU A 1 96 ? -6.408 -2.822 6.970 1.00 90.50 96 LEU A CA 1
ATOM 769 C C . LEU A 1 96 ? -7.655 -3.701 6.827 1.00 90.50 96 LEU A C 1
ATOM 771 O O . LEU A 1 96 ? -8.761 -3.186 6.651 1.00 90.50 96 LEU A O 1
ATOM 775 N N . GLY A 1 97 ? -7.491 -5.020 6.870 1.00 86.62 97 GLY A N 1
ATOM 776 C CA . GLY A 1 97 ? -8.503 -6.001 6.503 1.00 86.62 97 GLY A CA 1
ATOM 777 C C . GLY A 1 97 ? -8.629 -6.172 4.986 1.00 86.62 97 GLY A C 1
ATOM 778 O O . GLY A 1 97 ? -8.741 -5.207 4.225 1.00 86.62 97 GLY A O 1
ATOM 779 N N . SER A 1 98 ? -8.699 -7.426 4.534 1.00 82.94 98 SER A N 1
ATOM 780 C CA . SER A 1 98 ? -8.782 -7.800 3.110 1.00 82.94 98 SER A CA 1
ATOM 781 C C . SER A 1 98 ? -9.952 -7.146 2.360 1.00 82.94 98 SER A C 1
ATOM 783 O O . SER A 1 98 ? -9.844 -6.833 1.178 1.00 82.94 98 SER A O 1
ATOM 785 N N . ASN A 1 99 ? -11.059 -6.873 3.055 1.00 82.69 99 ASN A N 1
ATOM 786 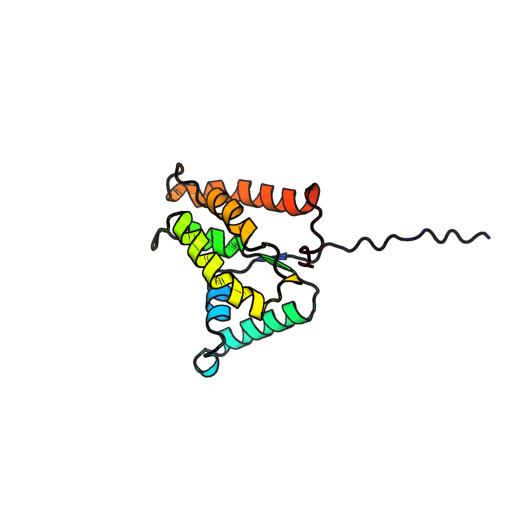C CA . ASN A 1 99 ? -12.256 -6.248 2.481 1.00 82.69 99 ASN A CA 1
ATOM 787 C C . ASN A 1 99 ? -12.118 -4.738 2.239 1.00 82.69 99 ASN A C 1
ATOM 789 O O . ASN A 1 99 ? -12.971 -4.139 1.576 1.00 82.69 99 ASN A O 1
ATOM 793 N N . ASN A 1 100 ? -11.090 -4.101 2.798 1.00 87.44 100 ASN A N 1
ATOM 794 C CA . ASN A 1 100 ? -10.875 -2.663 2.672 1.00 87.44 100 ASN A CA 1
ATOM 795 C C . ASN A 1 100 ? -9.791 -2.319 1.650 1.00 87.44 100 ASN A C 1
ATOM 797 O O . ASN A 1 100 ? -9.775 -1.189 1.170 1.00 87.44 100 ASN A O 1
ATOM 801 N N . LEU A 1 101 ? -8.943 -3.271 1.260 1.00 89.50 101 LEU A N 1
ATOM 802 C CA . LEU A 1 101 ? -7.917 -3.059 0.241 1.00 89.50 101 LEU A CA 1
ATOM 803 C C . LEU A 1 101 ? -8.516 -3.172 -1.172 1.00 89.50 101 LEU A C 1
ATOM 805 O O . LEU A 1 101 ? -9.367 -4.028 -1.438 1.00 89.50 101 LEU A O 1
ATOM 809 N N . VAL A 1 102 ? -8.127 -2.261 -2.066 1.00 89.06 102 VAL A N 1
ATOM 810 C CA . VAL A 1 102 ? -8.609 -2.224 -3.455 1.00 89.06 102 VAL A CA 1
ATOM 811 C C . VAL A 1 102 ? -7.903 -3.280 -4.297 1.00 89.06 102 VAL A C 1
ATOM 813 O O . VAL A 1 102 ? -8.569 -4.016 -5.025 1.00 89.06 102 VAL A O 1
ATOM 816 N N . GLU A 1 103 ? -6.579 -3.363 -4.186 1.00 86.75 103 GLU A N 1
ATOM 817 C CA . GLU A 1 103 ? -5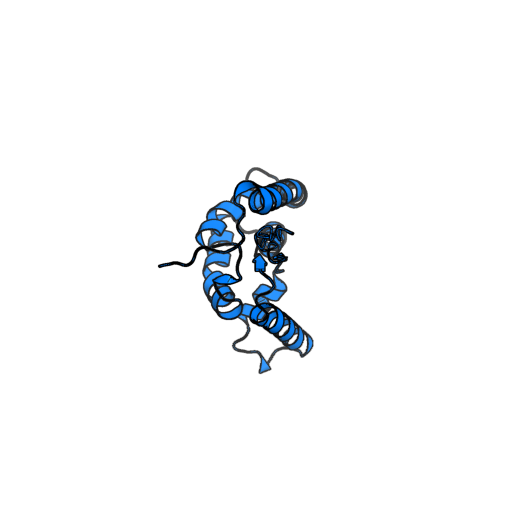.750 -4.239 -5.006 1.00 86.75 103 GLU A CA 1
ATOM 818 C C . GLU A 1 103 ? -5.583 -5.614 -4.343 1.00 86.75 103 GLU A C 1
ATOM 820 O O . GLU A 1 103 ? -5.032 -5.685 -3.244 1.00 86.75 103 GLU A O 1
ATOM 825 N N . PRO A 1 104 ? -6.009 -6.724 -4.975 1.00 85.00 104 PRO A N 1
ATOM 826 C CA . PRO A 1 104 ? -5.582 -8.064 -4.573 1.00 85.00 104 PRO A CA 1
ATOM 827 C C . PRO A 1 104 ? -4.086 -8.290 -4.897 1.00 85.00 104 PRO A C 1
ATOM 829 O O . PRO A 1 104 ? -3.545 -7.580 -5.753 1.00 85.00 104 PRO A O 1
ATOM 832 N N . PRO A 1 105 ? -3.402 -9.280 -4.284 1.00 84.81 105 PRO A N 1
ATOM 833 C CA . PRO A 1 105 ? -1.984 -9.546 -4.555 1.00 84.81 105 PRO A CA 1
ATOM 834 C C . PRO A 1 105 ? -1.681 -9.762 -6.041 1.00 84.81 105 PRO A C 1
ATOM 836 O O . PRO A 1 105 ? -0.631 -9.359 -6.534 1.00 84.81 105 PRO A O 1
ATOM 839 N N . GLU A 1 106 ? -2.604 -10.399 -6.761 1.00 84.88 106 GLU A N 1
ATOM 840 C CA . GLU A 1 106 ? -2.476 -10.704 -8.184 1.00 84.88 106 GLU A CA 1
ATOM 841 C C . GLU A 1 106 ? -2.590 -9.440 -9.054 1.00 84.88 106 GLU A C 1
ATOM 843 O O . GLU A 1 106 ? -2.004 -9.377 -10.132 1.00 84.88 106 GLU A O 1
ATOM 848 N N . ALA A 1 107 ? -3.286 -8.396 -8.585 1.00 83.88 107 ALA A N 1
ATOM 849 C CA . ALA A 1 107 ? -3.350 -7.125 -9.305 1.00 83.88 107 ALA A CA 1
ATOM 850 C C . ALA A 1 107 ? -2.006 -6.388 -9.284 1.00 83.88 107 ALA A C 1
ATOM 852 O O . ALA A 1 107 ? -1.706 -5.663 -10.227 1.00 83.88 107 ALA A O 1
ATOM 853 N N . LEU A 1 108 ? -1.165 -6.598 -8.264 1.00 85.56 108 LEU A N 1
ATOM 854 C CA . LEU A 1 108 ? 0.159 -5.970 -8.186 1.00 85.56 108 LEU A CA 1
ATOM 855 C C . LEU A 1 108 ? 1.050 -6.358 -9.373 1.00 85.56 108 LEU A C 1
ATOM 857 O O . LEU A 1 108 ? 1.756 -5.506 -9.904 1.00 85.56 108 LEU A O 1
ATOM 861 N N . GLU A 1 109 ? 0.963 -7.610 -9.834 1.00 85.19 109 GLU A N 1
ATOM 862 C CA . GLU A 1 109 ? 1.707 -8.094 -11.006 1.00 85.19 109 GLU A CA 1
ATOM 863 C C . GLU A 1 109 ? 1.311 -7.383 -12.300 1.00 85.19 109 GLU A C 1
ATOM 865 O O . GLU A 1 109 ? 2.114 -7.302 -13.221 1.00 85.19 109 GLU A O 1
ATOM 870 N N . GLN A 1 110 ? 0.081 -6.872 -12.378 1.00 81.75 110 GLN A N 1
ATOM 871 C CA . GLN A 1 110 ? -0.424 -6.163 -13.553 1.00 81.75 110 GLN A CA 1
ATOM 872 C C . GLN A 1 110 ? -0.209 -4.654 -13.433 1.00 81.75 110 GLN A C 1
ATOM 874 O O . GLN A 1 110 ? 0.113 -3.993 -14.414 1.00 81.75 110 GLN A O 1
ATOM 879 N N . LEU A 1 111 ? -0.369 -4.107 -12.226 1.00 78.94 111 LEU A N 1
ATOM 880 C CA . LEU A 1 111 ? -0.282 -2.675 -11.963 1.00 78.94 111 LEU A CA 1
ATOM 881 C C . LEU A 1 111 ? 1.153 -2.164 -12.010 1.00 78.94 111 LEU A C 1
ATOM 883 O O . LEU A 1 111 ? 1.425 -1.161 -12.659 1.00 78.94 111 LEU A O 1
ATOM 887 N N . ILE A 1 112 ? 2.075 -2.849 -11.338 1.00 85.38 112 ILE A N 1
ATOM 888 C CA . ILE A 1 112 ? 3.454 -2.380 -11.188 1.00 85.38 112 ILE A CA 1
ATOM 889 C C . ILE A 1 112 ? 4.164 -2.210 -12.547 1.00 85.38 112 ILE A C 1
ATOM 891 O O . ILE A 1 112 ? 4.757 -1.151 -12.755 1.00 85.38 112 ILE A O 1
ATOM 895 N N . PRO A 1 113 ? 4.067 -3.146 -13.516 1.00 80.94 113 PRO A N 1
ATOM 896 C CA . PRO A 1 113 ? 4.663 -2.953 -14.840 1.00 80.94 113 PRO A CA 1
ATOM 897 C C . PRO A 1 113 ? 4.155 -1.712 -15.583 1.00 80.94 113 PRO A C 1
ATOM 899 O O . PRO A 1 113 ? 4.948 -1.050 -16.244 1.00 80.94 113 PRO A O 1
ATOM 902 N N . ILE A 1 114 ? 2.869 -1.360 -15.440 1.00 76.69 114 ILE A N 1
ATOM 903 C CA . ILE A 1 114 ? 2.274 -0.180 -16.094 1.00 76.69 114 ILE A CA 1
ATOM 904 C C . ILE A 1 114 ? 2.960 1.110 -15.624 1.00 76.69 114 ILE A C 1
ATOM 906 O O . ILE A 1 114 ? 3.144 2.035 -16.410 1.00 76.69 114 ILE A O 1
ATOM 910 N N . PHE A 1 115 ? 3.347 1.177 -14.348 1.00 70.62 115 PHE A N 1
ATOM 911 C CA . PHE A 1 115 ? 3.986 2.362 -13.766 1.00 70.62 115 PHE A CA 1
ATOM 912 C C . PHE A 1 115 ? 5.511 2.361 -13.885 1.00 70.62 115 PHE A C 1
ATOM 914 O O . PHE A 1 115 ? 6.138 3.408 -13.739 1.00 70.62 115 PHE A O 1
ATOM 921 N N . MET A 1 116 ? 6.115 1.203 -14.145 1.00 71.38 116 MET A N 1
ATOM 922 C CA . MET A 1 116 ? 7.567 1.020 -14.148 1.00 71.38 116 MET A CA 1
ATOM 923 C C . MET A 1 116 ? 8.186 0.876 -15.540 1.00 71.38 116 MET A C 1
ATOM 925 O O . MET A 1 116 ? 9.354 0.493 -15.608 1.00 71.38 116 MET A O 1
ATOM 929 N N . ASP A 1 117 ? 7.430 1.161 -16.607 1.00 63.47 117 ASP A N 1
ATOM 930 C CA . ASP A 1 117 ? 7.785 0.865 -18.001 1.00 63.47 117 ASP A CA 1
ATOM 931 C C . ASP A 1 117 ? 9.292 1.015 -18.288 1.00 63.47 117 ASP A C 1
ATOM 933 O O . ASP A 1 117 ? 9.900 2.086 -18.152 1.00 63.47 117 ASP A O 1
ATOM 937 N N . VAL A 1 118 ? 9.904 -0.125 -18.611 1.00 52.91 118 VAL A N 1
ATOM 938 C CA . VAL A 1 118 ? 11.358 -0.315 -18.667 1.00 52.91 118 VAL A CA 1
ATOM 939 C C . VAL A 1 118 ? 11.961 0.380 -19.884 1.00 52.91 118 VAL A C 1
ATOM 941 O O . VAL A 1 118 ? 13.121 0.784 -19.832 1.00 52.91 118 VAL A O 1
ATOM 944 N N . ASP A 1 119 ? 11.151 0.581 -20.926 1.00 53.66 119 ASP A N 1
ATOM 945 C CA . ASP A 1 119 ? 11.529 1.262 -22.167 1.00 53.66 119 ASP A CA 1
ATOM 946 C C . ASP A 1 119 ? 11.503 2.795 -22.028 1.00 53.66 119 ASP A C 1
ATOM 948 O O . ASP A 1 119 ? 11.999 3.521 -22.892 1.00 53.66 119 ASP A O 1
ATOM 952 N N . THR A 1 120 ? 10.962 3.304 -20.917 1.00 54.22 120 THR A N 1
ATOM 953 C CA . THR A 1 120 ? 10.897 4.735 -20.619 1.00 54.22 120 THR A CA 1
ATOM 954 C C . THR A 1 120 ? 12.066 5.154 -19.713 1.00 54.22 120 THR A C 1
ATOM 956 O O . THR A 1 120 ? 12.229 4.570 -18.630 1.00 54.22 120 THR A O 1
ATOM 959 N N . PRO A 1 121 ? 12.851 6.189 -20.095 1.00 55.75 121 PRO A N 1
ATOM 960 C CA . PRO A 1 121 ? 13.888 6.774 -19.248 1.00 55.75 121 PRO A CA 1
ATOM 961 C C . PRO A 1 121 ? 13.345 7.129 -17.866 1.00 55.75 121 PRO A C 1
ATOM 963 O O . PRO A 1 121 ? 12.241 7.663 -17.745 1.00 55.75 121 PRO A O 1
ATOM 966 N N . LEU A 1 122 ? 14.117 6.833 -16.818 1.00 56.22 122 LEU A N 1
ATOM 967 C CA . LEU A 1 122 ? 13.671 6.960 -15.428 1.00 56.22 122 LEU A CA 1
ATOM 968 C C . LEU A 1 122 ? 13.154 8.370 -15.099 1.00 56.22 122 LEU A C 1
ATOM 970 O O . LEU A 1 122 ? 12.202 8.500 -14.332 1.00 56.22 122 LEU A O 1
ATOM 974 N N . GLU A 1 123 ? 13.730 9.407 -15.720 1.00 54.34 123 GLU A N 1
ATOM 975 C CA . GLU A 1 123 ? 13.331 10.804 -15.517 1.00 54.34 123 GLU A CA 1
ATOM 976 C C . GLU A 1 123 ? 11.933 11.128 -16.077 1.00 54.34 123 GLU A C 1
ATOM 978 O O . GLU A 1 123 ? 11.290 12.067 -15.618 1.00 54.34 123 GLU A O 1
ATOM 983 N N . LEU A 1 124 ? 11.440 10.339 -17.039 1.00 50.75 124 LEU A N 1
ATOM 984 C CA . LEU A 1 124 ? 10.159 10.546 -17.731 1.00 50.75 124 LEU A CA 1
ATOM 985 C C . LEU A 1 124 ? 9.019 9.680 -17.167 1.00 50.75 124 LEU A C 1
ATOM 987 O O . LEU A 1 124 ? 7.849 9.882 -17.504 1.00 50.75 124 LEU A O 1
ATOM 991 N N . ARG A 1 125 ? 9.323 8.731 -16.270 1.00 58.88 125 ARG A N 1
ATOM 992 C CA . ARG A 1 125 ? 8.326 7.816 -15.677 1.00 58.88 125 ARG A CA 1
ATOM 993 C C . ARG A 1 125 ? 7.282 8.534 -14.814 1.00 58.88 125 ARG A C 1
ATOM 995 O O . ARG A 1 125 ? 6.124 8.116 -14.771 1.00 58.88 125 ARG A O 1
ATOM 1002 N N . ALA A 1 126 ? 7.651 9.641 -14.169 1.00 53.28 126 ALA A N 1
ATOM 1003 C CA . ALA A 1 126 ? 6.722 10.462 -13.386 1.00 53.28 126 ALA A CA 1
ATOM 1004 C C . ALA A 1 126 ? 5.671 11.182 -14.262 1.00 53.28 126 ALA A C 1
ATOM 1006 O O . ALA A 1 126 ? 4.524 11.331 -13.849 1.00 53.28 126 ALA A O 1
ATOM 1007 N N . GLU A 1 127 ? 6.024 11.582 -15.491 1.00 49.22 127 GLU A N 1
ATOM 1008 C CA . GLU A 1 127 ? 5.084 12.227 -16.425 1.00 49.22 127 GLU A CA 1
ATOM 1009 C C . GLU A 1 127 ? 4.153 11.216 -17.113 1.00 49.22 127 GLU A C 1
ATOM 1011 O O . GLU A 1 127 ? 2.971 11.497 -17.321 1.00 49.22 127 GLU A O 1
ATOM 1016 N N . LEU A 1 128 ? 4.648 10.012 -17.421 1.00 50.28 128 LEU A N 1
ATOM 1017 C CA . LEU A 1 128 ? 3.868 8.950 -18.075 1.00 50.28 128 LEU A CA 1
ATOM 1018 C C . LEU A 1 128 ? 2.896 8.218 -17.135 1.00 50.28 128 LEU A C 1
ATOM 1020 O O . LEU A 1 128 ? 1.857 7.717 -17.577 1.00 50.28 128 LEU A O 1
ATOM 1024 N N . SER A 1 129 ? 3.181 8.191 -15.834 1.00 53.97 129 SER A N 1
ATOM 1025 C CA . SER A 1 129 ? 2.338 7.522 -14.835 1.00 53.97 129 SER A CA 1
ATOM 1026 C C . SER A 1 129 ? 1.042 8.278 -14.525 1.00 53.97 129 SER A C 1
ATOM 1028 O O . SER A 1 129 ? 0.068 7.647 -14.119 1.00 53.97 129 SER A O 1
ATOM 1030 N N . LEU A 1 130 ? 0.956 9.589 -14.775 1.00 54.06 130 LEU A N 1
ATOM 1031 C CA . LEU A 1 130 ? -0.250 10.393 -14.523 1.00 54.06 130 LEU A CA 1
ATOM 1032 C C . LEU A 1 130 ? -1.431 10.014 -15.443 1.00 54.06 130 LEU A C 1
ATOM 1034 O O . LEU A 1 130 ? -2.502 9.677 -14.927 1.00 54.06 130 LEU A O 1
ATOM 1038 N N . PRO A 1 131 ? -1.278 9.981 -16.782 1.00 58.91 131 PRO A N 1
ATOM 1039 C CA . PRO A 1 131 ? -2.343 9.534 -17.683 1.00 58.91 131 PRO A CA 1
ATOM 1040 C C . PRO A 1 131 ? -2.748 8.071 -17.460 1.00 58.91 131 PRO A C 1
ATOM 1042 O O . PRO A 1 131 ? -3.934 7.744 -17.536 1.00 58.91 131 PRO A O 1
ATOM 1045 N N . ALA A 1 132 ? -1.783 7.196 -17.158 1.00 57.50 132 ALA A N 1
ATOM 1046 C CA . ALA A 1 132 ? -2.040 5.794 -16.838 1.00 57.50 132 ALA A CA 1
ATOM 1047 C C . ALA A 1 132 ? -2.817 5.649 -15.518 1.00 57.50 132 ALA A C 1
ATOM 1049 O O . ALA A 1 132 ? -3.819 4.940 -15.479 1.00 57.50 132 ALA A O 1
ATOM 1050 N N . SER A 1 133 ? -2.435 6.395 -14.474 1.00 57.62 133 SER A N 1
ATOM 1051 C CA . SER A 1 133 ? -3.135 6.429 -13.180 1.00 57.62 133 SER A CA 1
ATOM 1052 C C . SER A 1 133 ? -4.567 6.938 -13.318 1.00 57.62 133 SER A C 1
ATOM 1054 O O . SER A 1 133 ? -5.487 6.368 -12.735 1.00 57.62 133 SER A O 1
ATOM 1056 N N . LEU A 1 134 ? -4.784 7.974 -14.137 1.00 60.94 134 LEU A N 1
ATOM 1057 C CA . LEU A 1 134 ? -6.119 8.504 -14.424 1.00 60.94 134 LEU A CA 1
ATOM 1058 C C . LEU A 1 134 ? -6.979 7.502 -15.201 1.00 60.94 134 LEU A C 1
ATOM 1060 O O . LEU A 1 134 ? -8.139 7.300 -14.846 1.00 60.94 134 LEU A O 1
ATOM 1064 N N . LYS A 1 135 ? -6.420 6.826 -16.214 1.00 63.19 135 LYS A N 1
ATOM 1065 C CA . LYS A 1 135 ? -7.124 5.753 -16.939 1.00 63.19 135 LYS A CA 1
ATOM 1066 C C . LYS A 1 135 ? -7.478 4.581 -16.033 1.00 63.19 135 LYS A C 1
ATOM 1068 O O . LYS A 1 135 ? -8.560 4.022 -16.165 1.00 63.19 135 LYS A O 1
ATOM 1073 N N . LEU A 1 136 ? -6.589 4.219 -15.117 1.00 62.16 136 LEU A N 1
ATOM 1074 C CA . LEU A 1 136 ? -6.802 3.116 -14.191 1.00 62.16 136 LEU A CA 1
ATOM 1075 C C . LEU A 1 136 ? -7.895 3.447 -13.162 1.00 62.16 136 LEU A C 1
ATOM 1077 O O . LEU A 1 136 ? -8.782 2.631 -12.914 1.00 62.16 136 LEU A O 1
ATOM 1081 N N . LEU A 1 137 ? -7.887 4.671 -12.623 1.00 61.53 137 LEU A N 1
ATOM 1082 C CA . LEU A 1 137 ? -8.966 5.193 -11.778 1.00 61.53 137 LEU A CA 1
ATOM 1083 C C . LEU A 1 137 ? -10.307 5.213 -12.524 1.00 61.53 137 LEU A C 1
ATOM 1085 O O . LEU A 1 137 ? -11.332 4.839 -11.953 1.00 61.53 137 LEU A O 1
ATOM 1089 N N . ASP A 1 138 ? -10.318 5.609 -13.798 1.00 63.22 138 ASP A N 1
ATOM 1090 C CA . ASP A 1 138 ? -11.542 5.630 -14.604 1.00 63.22 138 ASP A CA 1
ATOM 1091 C C . ASP A 1 138 ? -12.029 4.206 -14.939 1.00 63.22 138 ASP A C 1
ATOM 1093 O O . ASP A 1 138 ? -13.224 3.932 -14.852 1.00 63.22 138 ASP A O 1
ATOM 1097 N N . PHE A 1 139 ? -11.118 3.261 -15.197 1.00 66.88 139 PHE A N 1
ATOM 1098 C CA . PHE A 1 139 ? -11.426 1.838 -15.386 1.00 66.88 139 PHE A CA 1
ATOM 1099 C C . PHE A 1 139 ? -12.051 1.203 -14.133 1.00 66.88 139 PHE A C 1
ATOM 1101 O O . PHE A 1 139 ? -13.105 0.563 -14.219 1.00 66.88 139 PHE A O 1
ATOM 1108 N N . PHE A 1 140 ? -11.469 1.433 -12.950 1.00 62.41 140 PHE A N 1
ATOM 1109 C CA . PHE A 1 140 ? -12.034 0.950 -11.685 1.00 62.41 140 PHE A CA 1
ATOM 1110 C C . PHE A 1 140 ? -13.422 1.538 -11.400 1.00 62.41 140 PHE A C 1
ATOM 1112 O O . PHE A 1 140 ? -14.314 0.819 -10.936 1.00 62.41 140 PHE A O 1
ATOM 1119 N N . ASN A 1 141 ? -13.619 2.825 -11.699 1.00 60.09 141 ASN A N 1
ATOM 1120 C CA . ASN A 1 141 ? -14.872 3.529 -11.435 1.00 60.09 141 ASN A CA 1
ATOM 1121 C C . ASN A 1 141 ? -15.984 3.196 -12.441 1.00 60.09 141 ASN A C 1
ATOM 1123 O O . ASN A 1 141 ? -17.141 3.040 -12.043 1.00 60.09 141 ASN A O 1
ATOM 1127 N N . ARG A 1 142 ? -15.668 3.107 -13.738 1.00 59.19 142 ARG A N 1
ATOM 1128 C CA . ARG A 1 142 ? -16.670 2.988 -14.810 1.00 59.19 142 ARG A CA 1
ATOM 1129 C C . ARG A 1 142 ? -16.900 1.562 -15.278 1.00 59.19 142 ARG A C 1
ATOM 1131 O O . ARG A 1 142 ? -18.058 1.181 -15.460 1.00 59.19 142 ARG A O 1
ATOM 1138 N N . GLU A 1 143 ? -15.832 0.797 -15.485 1.00 55.25 143 GLU A N 1
ATOM 1139 C CA . GLU A 1 143 ? -15.923 -0.499 -16.163 1.00 55.25 143 GLU A CA 1
ATOM 1140 C C . GLU A 1 143 ? -16.139 -1.642 -15.187 1.00 55.25 143 GLU A C 1
ATOM 1142 O O . GLU A 1 143 ? -17.139 -2.353 -15.276 1.00 55.25 143 GLU A O 1
ATOM 1147 N N . LEU A 1 144 ? -15.249 -1.792 -14.208 1.00 50.47 144 LEU A N 1
ATOM 1148 C CA . LEU A 1 144 ? -15.363 -2.903 -13.269 1.00 50.47 144 LEU A CA 1
ATOM 1149 C C . LEU A 1 144 ? -16.448 -2.684 -12.207 1.00 50.47 144 LEU A C 1
ATOM 1151 O O . LEU A 1 144 ? -16.849 -3.644 -11.550 1.00 50.47 144 LEU A O 1
ATOM 1155 N N . ARG A 1 145 ? -16.913 -1.437 -12.017 1.00 56.28 145 ARG A N 1
ATOM 1156 C CA . ARG A 1 145 ? -17.884 -1.053 -10.975 1.00 56.28 145 ARG A CA 1
ATOM 1157 C C . ARG A 1 145 ? -17.567 -1.726 -9.633 1.00 56.28 145 ARG A C 1
ATOM 1159 O O . ARG A 1 145 ? -18.456 -2.259 -8.967 1.00 56.28 145 ARG A O 1
ATOM 1166 N N . VAL A 1 146 ? -16.286 -1.780 -9.259 1.00 49.94 146 VAL A N 1
ATOM 1167 C CA . VAL A 1 146 ? -15.852 -2.535 -8.077 1.00 49.94 146 VAL A CA 1
ATOM 1168 C C . VAL A 1 146 ? -16.289 -1.769 -6.838 1.00 49.94 146 VAL A C 1
ATOM 1170 O O . VAL A 1 146 ? -15.556 -0.937 -6.316 1.00 49.94 146 VAL A O 1
ATOM 1173 N N . TYR A 1 147 ? -17.490 -2.051 -6.342 1.00 52.16 147 TYR A N 1
ATOM 1174 C CA . TYR A 1 147 ? -17.973 -1.514 -5.068 1.00 52.16 147 TYR A CA 1
ATOM 1175 C C . TYR A 1 147 ? -17.437 -2.318 -3.873 1.00 52.16 147 TYR A C 1
ATOM 1177 O O . TYR A 1 147 ? -17.441 -1.829 -2.742 1.00 52.16 147 TYR A O 1
ATOM 1185 N N . GLN A 1 148 ? -16.974 -3.549 -4.116 1.00 43.09 148 GLN A N 1
ATOM 1186 C CA . GLN A 1 148 ? -16.525 -4.507 -3.106 1.00 43.09 148 GLN A CA 1
ATOM 1187 C C . GLN A 1 148 ? -15.409 -5.392 -3.672 1.00 43.09 148 GLN A C 1
ATOM 1189 O O . GLN A 1 148 ? -15.462 -5.791 -4.833 1.00 43.09 148 GLN A O 1
ATOM 1194 N N . THR A 1 149 ? -14.405 -5.691 -2.852 1.00 44.69 149 THR A N 1
ATOM 1195 C CA . THR A 1 149 ? -13.346 -6.657 -3.172 1.00 44.69 149 THR A CA 1
ATOM 1196 C C . THR A 1 149 ? -13.939 -8.077 -3.081 1.00 44.69 149 THR A C 1
ATOM 1198 O O . THR A 1 149 ? -14.680 -8.343 -2.131 1.00 44.69 149 THR A O 1
ATOM 1201 N N . PRO A 1 150 ? -13.708 -8.984 -4.050 1.00 40.47 150 PRO A N 1
ATOM 1202 C CA . PRO A 1 150 ? -14.321 -10.310 -4.031 1.00 40.47 150 PRO A CA 1
ATOM 1203 C C . PRO A 1 150 ? -13.805 -11.139 -2.845 1.00 40.47 150 PRO A C 1
ATOM 1205 O O . PRO A 1 150 ? -12.608 -11.379 -2.709 1.00 40.47 150 PRO A O 1
ATOM 1208 N N . ASN A 1 151 ? -14.730 -11.588 -1.995 1.00 38.34 151 ASN A N 1
ATOM 1209 C CA . ASN A 1 151 ? -14.455 -12.532 -0.913 1.00 38.34 151 ASN A CA 1
ATOM 1210 C C . ASN A 1 151 ? -14.051 -13.889 -1.513 1.00 38.34 151 ASN A C 1
ATOM 1212 O O . ASN A 1 151 ? -14.820 -14.464 -2.287 1.00 38.34 151 ASN A O 1
ATOM 1216 N N . LYS A 1 152 ? -12.888 -14.430 -1.127 1.00 38.44 152 LYS A N 1
ATOM 1217 C CA . LYS A 1 152 ? -12.581 -15.849 -1.361 1.00 38.44 152 LYS A CA 1
ATOM 1218 C C . LYS A 1 152 ? -13.579 -16.691 -0.552 1.00 38.44 152 LYS A C 1
ATO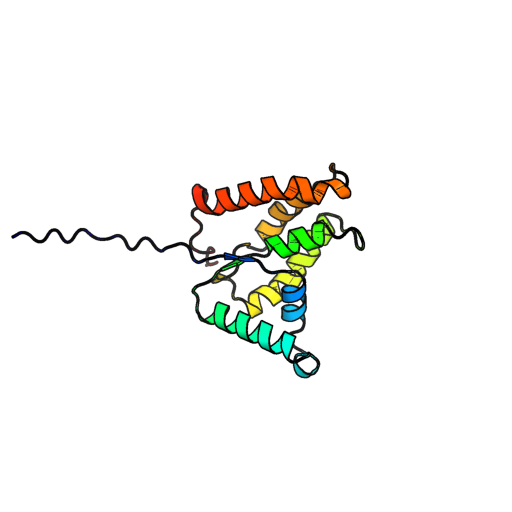M 1220 O O . LYS A 1 152 ? -13.640 -16.559 0.669 1.00 38.44 152 LYS A O 1
ATOM 1225 N N . LYS A 1 153 ? -14.382 -17.499 -1.248 1.00 36.66 153 LYS A N 1
ATOM 1226 C CA . LYS A 1 153 ? -15.032 -18.687 -0.681 1.00 36.66 153 LYS A CA 1
ATOM 1227 C C . LYS A 1 153 ? -14.078 -19.865 -0.777 1.00 36.66 153 LYS A C 1
ATOM 1229 O O . LYS A 1 153 ? -13.337 -19.908 -1.784 1.00 36.66 153 LYS A O 1
#

Radius of gyration: 18.38 Å; chains: 1; bounding box: 72×31×44 Å

Foldseek 3Di:
DDDPPPPPPPPPDQQAEDEDALVLLVLLVCVVPCVPDDPVSVVVLVVLLVVLVVVRAAYEPLNNLLVQLLPPPDHDDLVVSLVVCLVSVVSVCVSNPPWRYPDDSVVSNVRNCQQNPPPDDSVCSNVSVVVVVVVVVCCCVPPPVPSTDDDDD

Sequence (153 aa):
MPSNDRNIKNQYLPRPIVLLDICIISHIKSIGNLESKGEAIIKRLDELSEMVKSGKYRFSLLMAIIERGTDYTNVLDTQKMIDIFKSDYSQIVDFLGSNNLVEPPEALEQLIPIFMDVDTPLELRAELSLPASLKLLDFFNRELRVYQTPNKK